Protein AF-A0A3C1RH94-F1 (afdb_monomer_lite)

Secondary structure (DSSP, 8-state):
-HHHHHHHHHHHHHHHHHHHHHHHHHHTSB-BSS-EEEEE-TT--HHHHHHHHTTTBS-HHHHHHHHHHTTTTT----EEEEE-TT-BHHHHHHHHHH-

Foldseek 3Di:
DVVVVVVVVVVCVVVCVVVVVVVCCLFQNWFFPDKDKQFDDVPDAPVSSLVSCVVTGNDSPSLSVLLVVVPVRPAFDGDIDIRDTRGHSNRVNVRRRPD

Structure (mmCIF, N/CA/C/O backbone):
data_AF-A0A3C1RH94-F1
#
_entry.id   AF-A0A3C1RH94-F1
#
loop_
_atom_site.group_PDB
_atom_site.id
_atom_site.type_symbol
_atom_site.label_atom_id
_atom_site.label_alt_id
_atom_site.label_comp_id
_atom_site.label_asym_id
_atom_site.label_entity_id
_atom_site.label_seq_id
_atom_site.pdbx_PDB_ins_code
_atom_site.Cartn_x
_atom_site.Cartn_y
_atom_site.Cartn_z
_atom_site.occupancy
_atom_site.B_iso_or_equiv
_atom_site.auth_seq_id
_atom_site.auth_comp_id
_atom_site.auth_asym_id
_atom_site.auth_atom_id
_atom_site.pdbx_PDB_model_num
ATOM 1 N N . MET A 1 1 ? -23.826 1.829 37.903 1.00 65.00 1 MET A N 1
ATOM 2 C CA . MET A 1 1 ? -23.222 0.686 37.173 1.00 65.00 1 MET A CA 1
ATOM 3 C C . MET A 1 1 ? -23.601 0.655 35.690 1.00 65.00 1 MET A C 1
ATOM 5 O O . MET A 1 1 ? -22.707 0.793 34.870 1.00 65.00 1 MET A O 1
ATOM 9 N N . LYS A 1 2 ? -24.891 0.596 35.314 1.00 79.56 2 LYS A N 1
ATOM 10 C CA . LYS A 1 2 ? -25.323 0.566 33.893 1.00 79.56 2 LYS A CA 1
ATOM 11 C C . LYS A 1 2 ? -24.806 1.744 33.036 1.00 79.56 2 LYS A C 1
ATOM 13 O O . LYS A 1 2 ? -24.374 1.533 31.912 1.00 79.56 2 LYS A O 1
ATOM 18 N N . LYS A 1 3 ? -24.770 2.966 33.591 1.00 86.25 3 LYS A N 1
ATOM 19 C CA . LYS A 1 3 ? -24.243 4.166 32.904 1.00 86.25 3 LYS A CA 1
ATOM 20 C C . LYS A 1 3 ? -22.734 4.092 32.615 1.00 86.25 3 LYS A C 1
ATOM 22 O O . LYS A 1 3 ? -22.310 4.501 31.546 1.00 86.25 3 LYS A O 1
ATOM 27 N N . ALA A 1 4 ? -21.939 3.533 33.531 1.00 91.50 4 ALA A N 1
ATOM 28 C CA . ALA A 1 4 ? -20.493 3.385 33.343 1.00 91.50 4 ALA A CA 1
ATOM 29 C C . ALA A 1 4 ? -20.165 2.357 32.248 1.00 91.50 4 ALA A C 1
ATOM 31 O O . ALA A 1 4 ? -19.306 2.603 31.411 1.00 91.50 4 ALA A O 1
ATOM 32 N N . ILE A 1 5 ? -20.914 1.249 32.203 1.00 95.12 5 ILE A N 1
ATOM 33 C CA . ILE A 1 5 ? -20.789 0.234 31.147 1.00 95.12 5 ILE A CA 1
ATOM 34 C C . ILE A 1 5 ? -21.104 0.841 29.773 1.00 95.12 5 ILE A C 1
ATOM 36 O O . ILE A 1 5 ? -20.343 0.645 28.832 1.00 95.12 5 ILE A O 1
ATOM 40 N N . LEU A 1 6 ? -22.177 1.634 29.666 1.00 95.69 6 LEU A N 1
ATOM 41 C CA . LEU A 1 6 ? -22.532 2.326 28.421 1.00 95.69 6 LEU A CA 1
ATOM 42 C C . LEU A 1 6 ? -21.433 3.287 27.944 1.00 95.69 6 LEU A C 1
ATOM 44 O O . LEU A 1 6 ? -21.144 3.332 26.752 1.00 95.69 6 LEU A O 1
ATOM 48 N N . ILE A 1 7 ? -20.791 4.016 28.862 1.00 95.69 7 ILE A N 1
ATOM 49 C CA . ILE A 1 7 ? -19.681 4.922 28.528 1.00 95.69 7 ILE A CA 1
ATOM 50 C C . ILE A 1 7 ? -18.472 4.136 28.005 1.00 95.69 7 ILE A C 1
ATOM 52 O O . ILE A 1 7 ? -17.889 4.519 26.995 1.00 95.69 7 ILE A O 1
ATOM 56 N N . ILE A 1 8 ? -18.116 3.020 28.647 1.00 96.25 8 ILE A N 1
ATOM 57 C CA . ILE A 1 8 ? -16.998 2.171 28.205 1.00 96.25 8 ILE A CA 1
ATOM 58 C C . ILE A 1 8 ? -17.275 1.597 26.813 1.00 96.25 8 ILE A C 1
ATOM 60 O O . ILE A 1 8 ? -16.409 1.653 25.944 1.00 96.25 8 ILE A O 1
ATOM 64 N N . ILE A 1 9 ? -18.492 1.100 26.577 1.00 96.69 9 ILE A N 1
ATOM 65 C CA . ILE A 1 9 ? -18.907 0.591 25.266 1.00 96.69 9 ILE A CA 1
ATOM 66 C C . ILE A 1 9 ? -18.768 1.686 24.204 1.00 96.69 9 ILE A C 1
ATOM 68 O O . ILE A 1 9 ? -18.169 1.452 23.156 1.00 96.69 9 ILE A O 1
ATOM 72 N N . LEU A 1 10 ? -19.259 2.894 24.489 1.00 96.94 10 LEU A N 1
ATOM 73 C CA . LEU A 1 10 ? -19.155 4.021 23.566 1.00 96.94 10 LEU A CA 1
ATOM 74 C C . LEU A 1 10 ? -17.692 4.365 23.246 1.00 96.94 10 LEU A C 1
ATOM 76 O O . LEU A 1 10 ? -17.357 4.560 22.080 1.00 96.94 10 LEU A O 1
ATOM 80 N N . LEU A 1 11 ? -16.810 4.383 24.249 1.00 97.25 11 LEU A N 1
ATOM 81 C CA . LEU A 1 11 ? -15.380 4.641 24.051 1.00 97.25 11 LEU A CA 1
ATOM 82 C C . LEU A 1 11 ? -14.716 3.582 23.162 1.00 97.25 11 LEU A C 1
ATOM 84 O O . LEU A 1 11 ? -13.952 3.935 22.263 1.00 97.25 11 LEU A O 1
ATOM 88 N N . VAL A 1 12 ? -15.035 2.300 23.363 1.00 97.56 12 VAL A N 1
ATOM 89 C CA . VAL A 1 12 ? -14.532 1.208 22.515 1.00 97.56 12 VAL A CA 1
ATOM 90 C C . VAL A 1 12 ? -15.028 1.358 21.078 1.00 97.56 12 VAL A C 1
ATOM 92 O O . VAL A 1 12 ? -14.233 1.207 20.152 1.00 97.56 12 VAL A O 1
ATOM 95 N N . PHE A 1 13 ? -16.299 1.713 20.865 1.00 97.69 13 PHE A N 1
ATOM 96 C CA . PHE A 1 13 ? -16.828 1.961 19.520 1.00 97.69 13 PHE A CA 1
ATOM 97 C C . PHE A 1 13 ? -16.152 3.148 18.833 1.00 97.69 13 PHE A C 1
ATOM 99 O O . PHE A 1 13 ? -15.807 3.051 17.656 1.00 97.69 13 PHE A O 1
ATOM 106 N N . VAL A 1 14 ? -15.917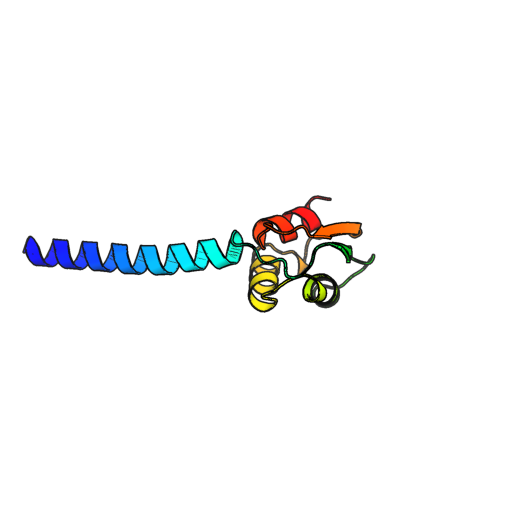 4.248 19.552 1.00 97.62 14 VAL A N 1
ATOM 107 C CA . VAL A 1 14 ? -15.221 5.423 19.004 1.00 97.62 14 VAL A CA 1
ATOM 108 C C . VAL A 1 14 ? -13.780 5.074 18.633 1.00 97.62 14 VAL A C 1
ATOM 110 O O . VAL A 1 14 ? -13.340 5.382 17.524 1.00 97.62 14 VAL A O 1
ATOM 113 N N . ALA A 1 15 ? -13.056 4.380 19.515 1.00 97.56 15 ALA A N 1
ATOM 114 C CA . ALA A 1 15 ? -11.697 3.927 19.236 1.00 97.56 15 ALA A CA 1
ATOM 115 C C . ALA A 1 15 ? -11.666 2.960 18.039 1.00 97.56 15 ALA A C 1
ATOM 117 O O . ALA A 1 15 ? -10.902 3.164 17.094 1.00 97.56 15 ALA A O 1
ATOM 118 N N . GLY A 1 16 ? -12.537 1.948 18.036 1.00 98.00 16 GLY A N 1
ATOM 119 C CA . GLY A 1 16 ? -12.658 0.972 16.955 1.00 98.00 16 GLY A CA 1
ATOM 120 C C . GLY A 1 16 ? -13.000 1.620 15.614 1.00 98.00 16 GLY A C 1
ATOM 121 O O . GLY A 1 16 ? -12.363 1.315 14.609 1.00 98.00 16 GLY A O 1
ATOM 122 N N . GLY A 1 17 ? -13.931 2.576 15.598 1.00 97.94 17 GLY A N 1
ATOM 123 C CA . GLY A 1 17 ? -14.282 3.344 14.405 1.00 97.94 17 GLY A CA 1
ATOM 124 C C . GLY A 1 17 ? -13.110 4.173 13.877 1.00 97.94 17 GLY A C 1
ATOM 125 O O . GLY A 1 17 ? -12.831 4.155 12.679 1.00 97.94 17 GLY A O 1
ATOM 126 N N . PHE A 1 18 ? -12.365 4.840 14.763 1.00 97.62 18 PHE A N 1
ATOM 127 C CA . PHE A 1 18 ? -11.188 5.623 14.384 1.00 97.62 18 PHE A CA 1
ATOM 128 C C . PHE A 1 18 ? -10.082 4.759 13.758 1.00 97.62 18 PHE A C 1
ATOM 130 O O . PHE A 1 18 ? -9.576 5.076 12.676 1.00 97.62 18 PHE A O 1
ATOM 137 N N . PHE A 1 19 ? -9.716 3.649 14.408 1.00 97.25 19 PHE A N 1
ATOM 138 C CA . PHE A 1 19 ? -8.689 2.741 13.890 1.00 97.25 19 PHE A CA 1
ATOM 139 C C . PHE A 1 19 ? -9.157 1.998 12.636 1.00 97.25 19 PHE A C 1
ATOM 141 O O . PHE A 1 19 ? -8.396 1.901 11.672 1.00 97.25 19 PHE A O 1
ATOM 148 N N . GLY A 1 20 ? -10.413 1.548 12.606 1.00 97.62 20 GLY A N 1
ATOM 149 C CA . GLY A 1 20 ? -11.025 0.901 11.447 1.00 97.62 20 GLY A CA 1
ATOM 150 C C . GLY A 1 20 ? -11.045 1.813 10.222 1.00 97.62 20 GLY A C 1
ATOM 151 O O . GLY A 1 20 ? -10.649 1.394 9.136 1.00 97.62 20 GLY A O 1
ATOM 152 N N . PHE A 1 21 ? -11.394 3.090 10.395 1.00 96.88 21 PHE A N 1
ATOM 153 C CA . PHE A 1 21 ? -11.344 4.072 9.313 1.00 96.88 21 PHE A CA 1
ATOM 154 C C . PHE A 1 21 ? -9.916 4.295 8.798 1.00 96.88 21 PHE A C 1
ATOM 156 O O . PHE A 1 21 ? -9.688 4.302 7.586 1.00 96.88 21 PHE A O 1
ATOM 163 N N . LYS A 1 22 ? -8.927 4.431 9.695 1.00 95.75 22 LYS A N 1
ATOM 164 C CA . LYS A 1 22 ? -7.517 4.546 9.284 1.00 95.75 22 LYS A CA 1
ATOM 165 C C . LYS A 1 22 ? -7.037 3.313 8.522 1.00 95.75 22 LYS A C 1
ATOM 167 O O . LYS A 1 22 ? -6.375 3.470 7.497 1.00 95.75 22 LYS A O 1
ATOM 172 N N . PHE A 1 23 ? -7.375 2.116 9.000 1.00 97.06 23 PHE A N 1
ATOM 173 C CA . PHE A 1 23 ? -7.050 0.859 8.332 1.00 97.06 23 PHE A CA 1
ATOM 174 C C . PHE A 1 23 ? -7.675 0.809 6.936 1.00 97.06 23 PHE A C 1
ATOM 176 O O . PHE A 1 23 ? -6.964 0.633 5.949 1.00 97.06 23 PHE A O 1
ATOM 183 N N . TYR A 1 24 ? -8.980 1.070 6.831 1.00 97.19 24 TYR A N 1
ATOM 184 C CA . TYR A 1 24 ? -9.680 1.080 5.551 1.00 97.19 24 TYR A CA 1
ATOM 185 C C . TYR A 1 24 ? -9.032 2.054 4.562 1.00 97.19 24 TYR A C 1
ATOM 187 O O . TYR A 1 24 ? -8.711 1.682 3.434 1.00 97.19 24 TYR A O 1
ATOM 195 N N . ARG A 1 25 ? -8.747 3.284 5.003 1.00 96.06 25 ARG A N 1
ATOM 196 C CA . ARG A 1 25 ? -8.118 4.302 4.157 1.00 96.06 25 ARG A CA 1
ATOM 197 C C . ARG A 1 25 ? -6.700 3.915 3.722 1.00 96.06 25 ARG A C 1
ATOM 199 O O . ARG A 1 25 ? -6.345 4.180 2.582 1.00 96.06 25 ARG A O 1
ATOM 206 N N . LYS A 1 26 ? -5.906 3.280 4.595 1.00 97.31 26 LYS A N 1
ATOM 207 C CA . LYS A 1 26 ? -4.542 2.813 4.281 1.00 97.31 26 LYS A CA 1
ATOM 208 C C . LYS A 1 26 ? -4.543 1.691 3.238 1.00 97.31 26 LYS A C 1
ATOM 210 O O . LYS A 1 26 ? -3.697 1.703 2.349 1.00 97.31 26 LYS A O 1
ATOM 215 N N . TYR A 1 27 ? -5.449 0.721 3.347 1.00 98.12 27 TYR A N 1
ATOM 216 C CA . TYR A 1 27 ? -5.432 -0.476 2.496 1.00 98.12 27 TYR A CA 1
ATOM 217 C C . TYR A 1 27 ? -6.274 -0.338 1.229 1.00 98.12 27 TYR A C 1
ATOM 219 O O . TYR A 1 27 ? -5.834 -0.752 0.157 1.00 98.12 27 TYR A O 1
ATOM 227 N N . TYR A 1 28 ? -7.474 0.221 1.351 1.00 97.62 28 TYR A N 1
ATOM 228 C CA . TYR A 1 28 ? -8.504 0.179 0.312 1.00 97.62 28 TYR A CA 1
ATOM 229 C C . TYR A 1 28 ? -8.861 1.558 -0.246 1.00 97.62 28 TYR A C 1
ATOM 231 O O . TYR A 1 28 ? -9.440 1.638 -1.325 1.00 97.62 28 TYR A O 1
ATOM 239 N N . GLY A 1 29 ? -8.500 2.640 0.449 1.00 96.88 29 GLY A N 1
ATOM 240 C CA . GLY A 1 29 ? -8.643 3.995 -0.081 1.00 96.88 29 GLY A CA 1
ATOM 241 C C . GLY A 1 29 ? -7.793 4.203 -1.335 1.00 96.88 29 GLY A C 1
ATOM 242 O O . GLY A 1 29 ? -6.696 3.651 -1.426 1.00 96.88 29 GLY A O 1
ATOM 243 N N . ASN A 1 30 ? -8.287 5.010 -2.283 1.00 97.44 30 ASN A N 1
ATOM 244 C CA . ASN A 1 30 ? -7.532 5.366 -3.485 1.00 97.44 30 ASN A CA 1
ATOM 245 C C . ASN A 1 30 ? -6.159 5.920 -3.097 1.00 97.44 30 ASN A C 1
ATOM 247 O O . ASN A 1 30 ? -6.078 6.890 -2.344 1.00 97.44 30 ASN A O 1
ATOM 251 N N . ASN A 1 31 ? -5.108 5.322 -3.650 1.00 97.56 31 ASN A N 1
ATOM 252 C CA . ASN A 1 31 ? -3.743 5.789 -3.460 1.00 97.56 31 ASN A CA 1
ATOM 253 C C . ASN A 1 31 ? -3.043 6.091 -4.787 1.00 97.56 31 ASN A C 1
ATOM 255 O O . ASN A 1 31 ? -1.820 6.123 -4.823 1.00 97.56 31 ASN A O 1
ATOM 259 N N . ILE A 1 32 ? -3.786 6.277 -5.882 1.00 97.94 32 ILE A N 1
ATOM 260 C CA . ILE A 1 32 ? -3.225 6.605 -7.196 1.00 97.94 32 ILE A CA 1
ATOM 261 C C . ILE A 1 32 ? -3.264 8.113 -7.450 1.00 97.94 32 ILE A C 1
ATOM 263 O O . ILE A 1 32 ? -4.339 8.703 -7.572 1.00 97.94 32 ILE A O 1
ATOM 267 N N . LYS A 1 33 ? -2.065 8.678 -7.624 1.00 96.75 33 LYS A N 1
ATOM 268 C CA . LYS A 1 33 ? -1.792 10.063 -8.021 1.00 96.75 33 LYS A CA 1
ATOM 269 C C . LYS A 1 33 ? -2.034 10.296 -9.506 1.00 96.75 33 LYS A C 1
ATOM 271 O O . LYS A 1 33 ? -2.615 11.301 -9.914 1.00 96.75 33 LYS A O 1
ATOM 276 N N . LYS A 1 34 ? -1.529 9.382 -10.335 1.00 95.44 34 LYS A N 1
ATOM 277 C CA . LYS A 1 34 ? -1.642 9.446 -11.793 1.00 95.44 34 LYS A CA 1
ATOM 278 C C . LYS A 1 34 ? -1.795 8.049 -12.368 1.00 95.44 34 LYS A C 1
ATOM 280 O O . LYS A 1 34 ? -1.106 7.127 -11.933 1.00 95.44 34 LYS A O 1
ATOM 285 N N . ASP A 1 35 ? -2.648 7.941 -13.374 1.00 96.62 35 ASP A N 1
ATOM 286 C CA . ASP A 1 35 ? -2.827 6.694 -14.102 1.00 96.62 35 ASP A CA 1
ATOM 287 C C . ASP A 1 35 ? -1.578 6.383 -14.926 1.00 96.62 35 ASP A C 1
ATOM 289 O O . ASP A 1 35 ? -0.899 7.285 -15.431 1.00 96.62 35 ASP A O 1
ATOM 293 N N . GLY A 1 36 ? -1.264 5.101 -15.065 1.00 96.94 36 GLY A N 1
ATOM 294 C CA . GLY A 1 36 ? -0.220 4.666 -15.977 1.00 96.94 36 GLY A CA 1
ATOM 295 C C . GLY A 1 36 ? 0.328 3.286 -15.677 1.00 96.94 36 GLY A C 1
ATOM 296 O O . GLY A 1 36 ? -0.156 2.555 -14.816 1.00 96.94 36 GLY A O 1
ATOM 297 N N . TYR A 1 37 ? 1.360 2.921 -16.428 1.00 97.81 37 TYR A N 1
ATOM 298 C CA . TYR A 1 37 ? 1.975 1.608 -16.327 1.00 97.81 37 TYR A CA 1
ATOM 299 C C . TYR A 1 37 ? 3.234 1.652 -15.464 1.00 97.81 37 TYR A C 1
ATOM 301 O O . TYR A 1 37 ? 4.207 2.346 -15.770 1.00 97.81 37 TYR A O 1
ATOM 309 N N . VAL A 1 38 ? 3.220 0.862 -14.397 1.00 97.44 38 VAL A N 1
ATOM 310 C CA . VAL A 1 38 ? 4.374 0.618 -13.537 1.00 97.44 38 VAL A CA 1
ATOM 311 C C . VAL A 1 38 ? 5.122 -0.589 -14.070 1.00 97.44 38 VAL A C 1
ATOM 313 O O . VAL A 1 38 ? 4.564 -1.681 -14.167 1.00 97.44 38 VAL A O 1
ATOM 316 N N . LEU A 1 39 ? 6.392 -0.389 -14.411 1.00 97.69 39 LEU A N 1
ATOM 317 C CA . LEU A 1 39 ? 7.290 -1.474 -14.777 1.00 97.69 39 LEU A CA 1
ATOM 318 C C . LEU A 1 39 ? 8.057 -1.932 -13.536 1.00 97.69 39 LEU A C 1
ATO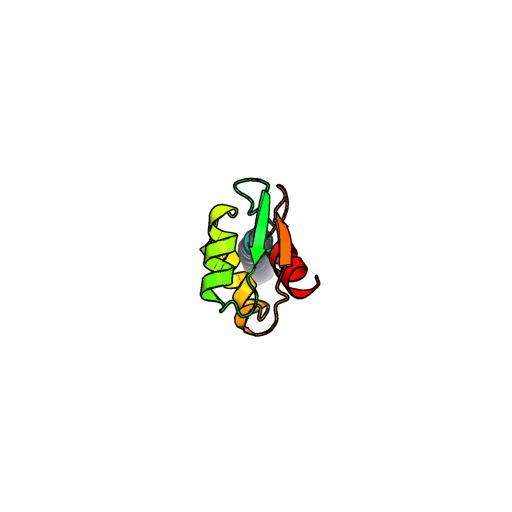M 320 O O . LEU A 1 39 ? 8.767 -1.137 -12.912 1.00 97.69 39 LEU A O 1
ATOM 324 N N . ILE A 1 40 ? 7.920 -3.212 -13.204 1.00 97.69 40 ILE A N 1
ATOM 325 C CA . ILE A 1 40 ? 8.728 -3.892 -12.196 1.00 97.69 40 ILE A CA 1
ATOM 326 C C . ILE A 1 40 ? 9.798 -4.709 -12.931 1.00 97.69 40 ILE A C 1
ATOM 328 O O . ILE A 1 40 ? 9.442 -5.680 -13.606 1.00 97.69 40 ILE A O 1
ATOM 332 N N . PRO A 1 41 ? 11.084 -4.311 -12.855 1.00 94.56 41 PRO A N 1
ATOM 333 C CA . PRO A 1 41 ? 12.165 -5.003 -13.547 1.00 94.56 41 PRO A CA 1
ATOM 334 C C . PRO A 1 41 ? 12.328 -6.461 -13.110 1.00 94.56 41 PRO A C 1
ATOM 336 O O . PRO A 1 41 ? 12.005 -6.837 -11.980 1.00 94.56 41 PRO A O 1
ATOM 339 N N . HIS A 1 42 ? 12.916 -7.272 -13.991 1.00 93.50 42 HIS A N 1
ATOM 340 C CA . HIS A 1 42 ? 13.463 -8.564 -13.586 1.00 93.50 42 HIS A CA 1
ATOM 341 C C . HIS A 1 42 ? 14.553 -8.347 -12.532 1.00 93.50 42 HIS A C 1
ATOM 343 O O . HIS A 1 42 ? 15.325 -7.397 -12.633 1.00 93.50 42 HIS A O 1
ATOM 349 N N . GLN A 1 43 ? 14.595 -9.223 -11.523 1.00 92.88 43 GLN A N 1
ATOM 350 C CA . GLN A 1 43 ? 15.560 -9.154 -10.416 1.00 92.88 43 GLN A CA 1
ATOM 351 C C . GLN A 1 43 ? 15.493 -7.848 -9.599 1.00 92.88 43 GLN A C 1
ATOM 353 O O . GLN A 1 43 ? 16.462 -7.482 -8.935 1.00 92.88 43 GLN A O 1
ATOM 358 N N . ALA A 1 44 ? 14.355 -7.144 -9.626 1.00 96.19 44 ALA A N 1
ATOM 359 C CA . ALA A 1 44 ? 14.156 -5.974 -8.785 1.00 96.19 44 ALA A CA 1
ATOM 360 C C . ALA A 1 44 ? 14.279 -6.340 -7.297 1.00 96.19 44 ALA A C 1
ATOM 362 O O . ALA A 1 44 ? 13.730 -7.337 -6.836 1.00 96.19 44 ALA A O 1
ATOM 363 N N . ASN A 1 45 ? 14.963 -5.503 -6.524 1.00 97.19 45 ASN A N 1
ATOM 364 C CA . ASN A 1 45 ? 14.864 -5.536 -5.071 1.00 97.19 45 ASN A CA 1
ATOM 365 C C . ASN A 1 45 ? 13.639 -4.738 -4.594 1.00 97.19 45 ASN A C 1
ATOM 367 O O . ASN A 1 45 ? 13.052 -3.949 -5.339 1.00 97.19 45 ASN A O 1
ATOM 371 N N . PHE A 1 46 ? 13.264 -4.914 -3.324 1.00 97.94 46 PHE A N 1
ATOM 372 C CA . PHE A 1 46 ? 12.084 -4.259 -2.755 1.00 97.94 46 PHE A CA 1
ATOM 373 C C . PHE A 1 46 ? 12.100 -2.735 -2.938 1.00 97.94 46 PHE A C 1
ATOM 375 O O . PHE A 1 46 ? 11.100 -2.150 -3.345 1.00 97.94 46 PHE A O 1
ATOM 382 N N . LYS A 1 47 ? 13.254 -2.090 -2.737 1.00 97.81 47 LYS A N 1
ATOM 383 C CA . LYS A 1 47 ? 13.397 -0.643 -2.927 1.00 97.81 47 LYS A CA 1
ATOM 384 C C . LYS A 1 47 ? 13.119 -0.224 -4.374 1.00 97.81 47 LYS A C 1
ATOM 386 O O . LYS A 1 47 ? 12.431 0.764 -4.589 1.00 97.81 47 LYS A O 1
ATOM 391 N N . GLN A 1 48 ? 13.587 -0.983 -5.364 1.00 98.00 48 GLN A N 1
ATOM 392 C CA . GLN A 1 48 ? 13.302 -0.706 -6.776 1.00 98.00 48 GLN A CA 1
ATOM 393 C C . GLN A 1 48 ? 11.805 -0.831 -7.099 1.00 98.00 48 GLN A C 1
ATOM 395 O O . GLN A 1 48 ? 11.286 -0.037 -7.880 1.00 98.00 48 GLN A O 1
ATOM 400 N N . ILE A 1 49 ? 11.095 -1.777 -6.472 1.00 97.94 49 ILE A N 1
ATOM 401 C CA . ILE A 1 49 ? 9.631 -1.897 -6.596 1.00 97.94 49 ILE A CA 1
ATOM 402 C C . ILE A 1 49 ? 8.944 -0.641 -6.046 1.00 97.94 49 ILE A C 1
ATOM 404 O O . ILE A 1 49 ? 8.084 -0.063 -6.718 1.00 97.94 49 ILE A O 1
ATOM 408 N N . LEU A 1 50 ? 9.352 -0.188 -4.855 1.00 98.25 50 LEU A N 1
ATOM 409 C CA . LEU A 1 50 ? 8.830 1.036 -4.242 1.00 98.25 50 LEU A CA 1
ATOM 410 C C . LEU A 1 50 ? 9.128 2.266 -5.105 1.00 98.25 50 LEU A C 1
ATOM 412 O O . LEU A 1 50 ? 8.224 3.055 -5.363 1.00 98.25 50 LEU A O 1
ATOM 416 N N . ASP A 1 51 ? 10.355 2.401 -5.612 1.00 97.94 51 ASP A N 1
ATOM 417 C CA . ASP A 1 51 ? 10.781 3.518 -6.462 1.00 97.94 51 ASP A CA 1
ATOM 418 C C . ASP A 1 51 ? 9.981 3.568 -7.782 1.00 97.94 51 ASP A C 1
ATOM 420 O O . ASP A 1 51 ? 9.591 4.647 -8.245 1.00 97.94 51 ASP A O 1
ATOM 424 N N . SER A 1 52 ? 9.679 2.406 -8.376 1.00 97.12 52 SER A N 1
ATOM 425 C CA . SER A 1 52 ? 8.806 2.298 -9.551 1.00 97.12 52 SER A CA 1
ATOM 426 C C . SER A 1 52 ? 7.371 2.739 -9.247 1.00 97.12 52 SER A C 1
ATOM 428 O O . SER A 1 52 ? 6.796 3.519 -10.012 1.00 97.12 52 SER A O 1
ATOM 430 N N . ALA A 1 53 ? 6.797 2.289 -8.128 1.00 97.62 53 ALA A N 1
ATOM 431 C CA . ALA A 1 53 ? 5.429 2.623 -7.724 1.00 97.62 53 ALA A CA 1
ATOM 432 C C . ALA A 1 53 ? 5.278 4.081 -7.245 1.00 97.62 53 ALA A C 1
ATOM 434 O O . ALA A 1 53 ? 4.263 4.724 -7.519 1.00 97.62 53 ALA A O 1
ATOM 435 N N . ALA A 1 54 ? 6.302 4.644 -6.597 1.00 96.88 54 ALA A N 1
ATOM 436 C CA . ALA A 1 54 ? 6.317 5.977 -5.982 1.00 96.88 54 ALA A CA 1
ATOM 437 C C . ALA A 1 54 ? 6.004 7.128 -6.950 1.00 96.88 54 ALA A C 1
ATOM 439 O O . ALA A 1 54 ? 5.623 8.218 -6.523 1.00 96.88 54 ALA A O 1
ATOM 440 N N . LYS A 1 55 ? 6.177 6.907 -8.257 1.00 96.12 55 LYS A N 1
ATOM 441 C CA . LYS A 1 55 ? 5.849 7.883 -9.307 1.00 96.12 55 LYS A CA 1
ATOM 442 C C . LYS A 1 55 ? 4.343 7.987 -9.570 1.00 96.12 55 LYS A C 1
ATOM 444 O O . LYS A 1 55 ? 3.923 8.958 -10.200 1.00 96.12 55 LYS A O 1
ATOM 449 N N . TYR A 1 56 ? 3.569 6.995 -9.133 1.00 98.00 56 TYR A N 1
ATOM 450 C CA . TYR A 1 56 ? 2.154 6.809 -9.457 1.00 98.00 56 TYR A CA 1
ATOM 451 C C . TYR A 1 56 ? 1.245 6.838 -8.236 1.00 98.00 56 TYR A C 1
ATOM 453 O O . TYR A 1 56 ? 0.052 7.077 -8.397 1.00 98.00 56 TYR A O 1
ATOM 461 N N . VAL A 1 57 ? 1.789 6.628 -7.035 1.00 97.94 57 VAL A N 1
ATOM 462 C CA . VAL A 1 57 ? 1.014 6.656 -5.792 1.00 97.94 57 VAL A CA 1
ATOM 463 C C . VAL A 1 57 ? 1.047 8.022 -5.104 1.00 97.94 57 VAL A C 1
ATOM 465 O O . VAL A 1 57 ? 2.040 8.745 -5.204 1.00 97.94 57 VAL A O 1
ATOM 468 N N . ASP A 1 58 ? -0.031 8.374 -4.404 1.00 97.62 58 ASP A N 1
ATOM 469 C CA . ASP A 1 58 ? -0.132 9.628 -3.640 1.00 97.62 58 ASP A CA 1
ATOM 470 C C . ASP A 1 58 ? 0.594 9.540 -2.291 1.00 97.62 58 ASP A C 1
ATOM 472 O O . ASP A 1 58 ? 1.349 10.440 -1.927 1.00 97.62 58 ASP A O 1
ATOM 476 N N . ASN A 1 59 ? 0.401 8.441 -1.562 1.00 97.56 59 ASN A N 1
ATOM 477 C CA . ASN A 1 59 ? 0.992 8.181 -0.254 1.00 97.56 59 ASN A CA 1
ATOM 478 C C . ASN A 1 59 ? 1.953 6.989 -0.343 1.00 97.56 59 ASN A C 1
ATOM 480 O O . ASN A 1 59 ? 1.539 5.824 -0.379 1.00 97.56 59 ASN A O 1
ATOM 484 N N . LYS A 1 60 ? 3.250 7.289 -0.407 1.00 97.56 60 LYS A N 1
ATOM 485 C CA . LYS A 1 60 ? 4.306 6.287 -0.599 1.00 97.56 60 LYS A CA 1
ATOM 486 C C . LYS A 1 60 ? 4.474 5.420 0.640 1.00 97.56 60 LYS A C 1
ATOM 488 O O . LYS A 1 60 ? 4.614 4.211 0.516 1.00 97.56 60 LYS A O 1
ATOM 493 N N . GLU A 1 61 ? 4.377 6.024 1.816 1.00 97.75 61 GLU A N 1
ATOM 494 C CA . GLU A 1 61 ? 4.552 5.371 3.110 1.00 97.75 61 GLU A CA 1
ATOM 495 C C . GLU A 1 61 ? 3.439 4.342 3.356 1.00 97.75 61 GLU A C 1
ATOM 497 O O . GLU A 1 61 ? 3.686 3.237 3.835 1.00 97.75 61 GLU A O 1
ATOM 502 N N . ALA A 1 62 ? 2.200 4.667 2.976 1.00 98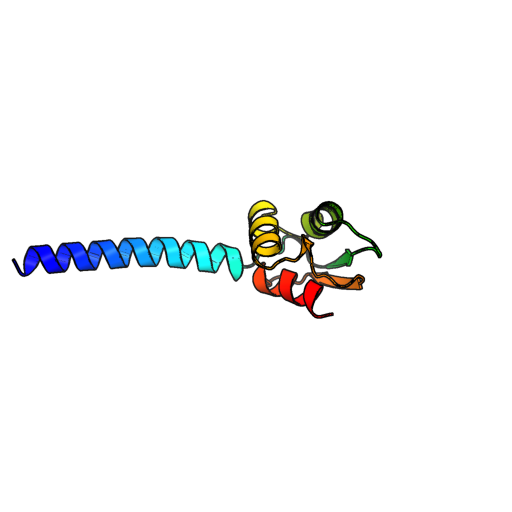.06 62 ALA A N 1
ATOM 503 C CA . ALA A 1 62 ? 1.073 3.744 3.044 1.00 98.06 62 ALA A CA 1
ATOM 504 C C . ALA A 1 62 ? 1.237 2.575 2.065 1.00 98.06 62 ALA A C 1
ATOM 506 O O . ALA A 1 62 ? 0.943 1.438 2.437 1.00 98.06 62 ALA A O 1
ATOM 507 N N . PHE A 1 63 ? 1.717 2.839 0.843 1.00 98.50 63 PHE A N 1
ATOM 508 C CA . PHE A 1 63 ? 2.021 1.778 -0.117 1.00 98.50 63 PHE A CA 1
ATOM 509 C C . PHE A 1 63 ? 3.135 0.867 0.400 1.00 98.50 63 PHE A C 1
ATOM 511 O O . PHE A 1 63 ? 2.947 -0.343 0.421 1.00 98.50 63 PHE A O 1
ATOM 518 N N . GLU A 1 64 ? 4.247 1.431 0.874 1.00 98.62 64 GLU A N 1
ATOM 519 C CA . GLU A 1 64 ? 5.376 0.685 1.435 1.00 98.62 64 GLU A CA 1
ATOM 520 C C . GLU A 1 64 ? 4.950 -0.186 2.616 1.00 98.62 64 GLU A C 1
ATOM 522 O O . GLU A 1 64 ? 5.251 -1.379 2.639 1.00 98.62 64 GLU A O 1
ATOM 527 N N . ALA A 1 65 ? 4.197 0.379 3.561 1.00 98.44 65 ALA A N 1
ATOM 528 C CA . ALA A 1 65 ? 3.727 -0.360 4.722 1.00 98.44 65 ALA A CA 1
A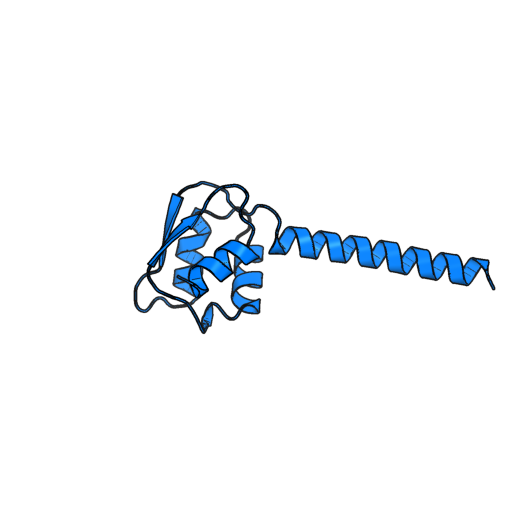TOM 529 C C . ALA A 1 65 ? 2.852 -1.555 4.314 1.00 98.44 65 ALA A C 1
ATOM 531 O O . ALA A 1 65 ? 3.091 -2.670 4.769 1.00 98.44 65 ALA A O 1
ATOM 532 N N . VAL A 1 66 ? 1.883 -1.3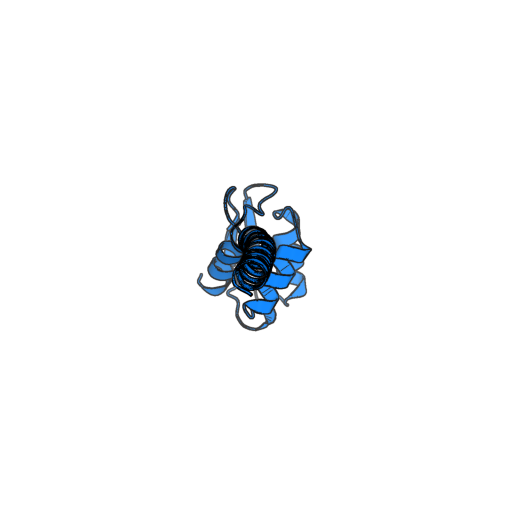53 3.413 1.00 98.56 66 VAL A N 1
ATOM 533 C CA . VAL A 1 66 ? 1.023 -2.445 2.924 1.00 98.56 66 VAL A CA 1
ATOM 534 C C . VAL A 1 66 ? 1.814 -3.446 2.077 1.00 98.56 66 VAL A C 1
ATOM 536 O O . VAL A 1 66 ? 1.559 -4.646 2.153 1.00 98.56 66 VAL A O 1
ATOM 539 N N . ALA A 1 67 ? 2.782 -2.986 1.283 1.00 98.50 67 ALA A N 1
ATOM 540 C CA . ALA A 1 67 ? 3.649 -3.840 0.480 1.00 98.50 67 ALA A CA 1
ATOM 541 C C . ALA A 1 67 ? 4.503 -4.755 1.365 1.00 98.50 67 ALA A C 1
ATOM 543 O O . ALA A 1 67 ? 4.579 -5.955 1.106 1.00 98.50 67 ALA A O 1
ATOM 544 N N . LYS A 1 68 ? 5.080 -4.211 2.440 1.00 98.31 68 LYS A N 1
ATOM 545 C CA . LYS A 1 68 ? 5.864 -4.969 3.417 1.00 98.31 68 LYS A CA 1
ATOM 546 C C . LYS A 1 68 ? 5.000 -5.943 4.218 1.00 98.31 68 LYS A C 1
ATOM 548 O O . LYS A 1 68 ? 5.355 -7.108 4.338 1.00 98.31 68 LYS A O 1
ATOM 553 N N . GLU A 1 69 ? 3.844 -5.498 4.711 1.00 97.94 69 GLU A N 1
ATOM 554 C CA . GLU A 1 69 ? 2.876 -6.337 5.441 1.00 97.94 69 GLU A CA 1
ATOM 555 C C . GLU A 1 69 ? 2.338 -7.497 4.591 1.00 97.94 69 GLU A C 1
ATOM 557 O O . GLU A 1 69 ? 1.933 -8.524 5.127 1.00 97.94 69 GLU A O 1
ATOM 562 N N . LYS A 1 70 ? 2.337 -7.344 3.263 1.00 97.75 70 LYS A N 1
ATOM 563 C CA . LYS A 1 70 ? 1.935 -8.381 2.309 1.00 97.75 70 LYS A CA 1
ATOM 564 C C . LYS A 1 70 ? 3.117 -9.106 1.664 1.00 97.75 70 LYS A C 1
ATOM 566 O O . LYS A 1 70 ? 2.919 -9.748 0.632 1.00 97.75 70 LYS A O 1
ATOM 571 N N . ASP A 1 71 ? 4.312 -9.042 2.247 1.00 97.88 71 ASP A N 1
ATOM 572 C CA . ASP A 1 71 ? 5.512 -9.762 1.798 1.00 97.88 71 ASP A CA 1
ATOM 573 C C . ASP A 1 71 ? 5.900 -9.506 0.327 1.00 97.88 71 ASP A C 1
ATOM 575 O O . ASP A 1 71 ? 6.376 -10.407 -0.371 1.00 97.88 71 ASP A O 1
ATOM 579 N N . LEU A 1 72 ? 5.678 -8.291 -0.185 1.00 97.56 72 LEU A N 1
ATOM 580 C CA . LEU A 1 72 ? 6.082 -7.930 -1.551 1.00 97.56 72 LEU A CA 1
ATOM 581 C C . LEU A 1 72 ? 7.614 -7.898 -1.711 1.00 97.56 72 LEU A C 1
ATOM 583 O O . LEU A 1 72 ? 8.128 -8.024 -2.817 1.00 97.56 72 LEU A O 1
ATOM 587 N N . ASP A 1 73 ? 8.352 -7.763 -0.609 1.00 96.69 73 ASP A N 1
ATOM 588 C CA . ASP A 1 73 ? 9.812 -7.873 -0.555 1.00 96.69 73 ASP A CA 1
ATOM 589 C C . ASP A 1 73 ? 10.327 -9.304 -0.759 1.00 96.69 73 ASP A C 1
ATOM 591 O O . ASP A 1 73 ? 11.496 -9.485 -1.093 1.00 96.69 73 ASP A O 1
ATOM 595 N N . LYS A 1 74 ? 9.465 -10.308 -0.568 1.00 96.44 74 LYS A N 1
ATOM 596 C CA . LYS A 1 74 ? 9.798 -11.730 -0.739 1.00 96.44 74 LYS A CA 1
ATOM 597 C C . LYS A 1 74 ? 9.196 -12.310 -2.011 1.00 96.44 74 LYS A C 1
ATOM 599 O O . LYS A 1 74 ? 9.838 -13.105 -2.689 1.00 96.44 74 LYS A O 1
ATOM 604 N N . TYR A 1 75 ? 7.960 -11.925 -2.321 1.00 95.69 75 TYR A N 1
ATOM 605 C CA . TYR A 1 75 ? 7.190 -12.489 -3.421 1.00 95.69 75 TYR A CA 1
ATOM 606 C C . TYR A 1 75 ? 6.636 -11.372 -4.288 1.00 95.69 75 TYR A C 1
ATOM 608 O O . TYR A 1 75 ? 5.729 -10.650 -3.879 1.00 95.69 75 TYR A O 1
ATOM 616 N N . PHE A 1 76 ? 7.139 -11.276 -5.509 1.00 97.38 76 PHE A N 1
ATOM 617 C CA . PHE A 1 76 ? 6.613 -10.399 -6.543 1.00 97.38 76 PHE A CA 1
ATOM 618 C C . PHE A 1 76 ? 6.862 -11.039 -7.903 1.00 97.38 76 PHE A C 1
ATOM 620 O O . PHE A 1 76 ? 7.733 -11.901 -8.046 1.00 97.38 76 PHE A O 1
ATOM 627 N N . LYS A 1 77 ? 6.119 -10.590 -8.909 1.00 97.50 77 LYS A N 1
ATOM 628 C CA . LYS A 1 77 ? 6.352 -11.001 -10.284 1.00 97.50 77 LYS A CA 1
ATOM 629 C C . LYS A 1 77 ? 6.810 -9.798 -11.117 1.00 97.50 77 LYS A C 1
ATOM 631 O O . LYS A 1 77 ? 6.168 -8.743 -11.078 1.00 97.50 77 LYS A O 1
ATOM 636 N N . PRO A 1 78 ? 7.950 -9.890 -11.823 1.00 97.19 78 PRO A N 1
ATOM 637 C CA . PRO A 1 78 ? 8.363 -8.868 -12.777 1.00 97.19 78 PRO A CA 1
ATOM 638 C C . PRO A 1 78 ? 7.309 -8.695 -13.867 1.00 97.19 78 PRO A C 1
ATOM 640 O O . PRO A 1 78 ? 6.746 -9.675 -14.347 1.00 97.19 78 PRO A O 1
ATOM 643 N N . GLY A 1 79 ? 7.048 -7.460 -14.280 1.00 97.44 79 GLY A N 1
ATOM 644 C CA . GLY A 1 79 ? 5.993 -7.213 -15.251 1.00 97.44 79 GLY A CA 1
ATOM 645 C C . GLY A 1 79 ? 5.576 -5.758 -15.351 1.00 97.44 79 GLY A C 1
ATOM 646 O O . GLY A 1 79 ? 6.138 -4.868 -14.706 1.00 97.44 79 GLY A O 1
ATOM 647 N N . ARG A 1 80 ? 4.575 -5.521 -16.201 1.00 97.56 80 ARG A N 1
ATOM 648 C CA . ARG A 1 80 ? 3.991 -4.203 -16.435 1.00 97.56 80 ARG A CA 1
ATOM 649 C C . ARG A 1 80 ? 2.568 -4.178 -15.893 1.00 97.56 80 ARG A C 1
ATOM 651 O O . ARG A 1 80 ? 1.696 -4.863 -16.414 1.00 97.56 80 ARG A O 1
ATOM 658 N N . TYR A 1 81 ? 2.338 -3.348 -14.886 1.00 97.81 81 TYR A N 1
ATOM 659 C CA . TYR A 1 81 ? 1.078 -3.286 -14.153 1.00 97.81 81 TYR A CA 1
ATOM 660 C C . TYR A 1 81 ? 0.375 -1.958 -14.380 1.00 97.81 81 TYR A C 1
ATOM 662 O O . TYR A 1 81 ? 1.012 -0.906 -14.341 1.00 97.81 81 TYR A O 1
ATOM 670 N N . HIS A 1 82 ? -0.935 -1.994 -14.609 1.00 97.38 82 HIS A N 1
ATOM 671 C CA . HIS A 1 82 ? -1.721 -0.784 -14.810 1.00 97.38 82 HIS A CA 1
ATOM 672 C C . HIS A 1 82 ? -2.177 -0.219 -13.462 1.00 97.38 82 HIS A C 1
ATOM 674 O O . HIS A 1 82 ? -3.033 -0.786 -12.788 1.00 97.38 82 HIS A O 1
ATOM 680 N N . PHE A 1 83 ? -1.583 0.899 -13.059 1.00 97.75 83 PHE A N 1
ATOM 681 C CA . PHE A 1 83 ? -1.992 1.656 -11.884 1.00 97.75 83 PHE A CA 1
ATOM 682 C C . PHE A 1 83 ? -3.093 2.617 -12.321 1.00 97.75 83 PHE A C 1
ATOM 684 O O . PHE A 1 83 ? -2.824 3.597 -13.010 1.00 97.75 83 PHE A O 1
ATOM 691 N N . GLN A 1 84 ? -4.327 2.295 -11.947 1.00 96.38 84 GLN A N 1
ATOM 692 C CA . GLN A 1 84 ? -5.531 3.028 -12.325 1.00 96.38 84 GLN A CA 1
ATOM 693 C C . GLN A 1 84 ? -6.152 3.716 -11.107 1.00 96.38 84 GLN A C 1
ATOM 695 O O . GLN A 1 84 ? -6.241 3.128 -10.026 1.00 96.38 84 GLN A O 1
ATOM 700 N N . LYS A 1 85 ? -6.627 4.949 -11.289 1.00 95.38 85 LYS A N 1
ATOM 701 C CA . LYS A 1 85 ? -7.389 5.707 -10.295 1.00 95.38 85 LYS A CA 1
ATOM 702 C C . LYS A 1 85 ? -8.498 4.874 -9.663 1.00 95.38 85 LYS A C 1
ATOM 704 O O . LYS A 1 85 ? -9.208 4.125 -10.329 1.00 95.38 85 LYS A O 1
ATOM 709 N N . GLY A 1 86 ? -8.650 5.046 -8.355 1.00 94.69 86 GLY A N 1
ATOM 710 C CA . GLY A 1 86 ? -9.591 4.292 -7.532 1.00 94.69 86 GLY A CA 1
ATOM 711 C C . GLY A 1 86 ? -8.968 3.071 -6.857 1.00 94.69 86 GLY A C 1
ATOM 712 O O . GLY A 1 86 ? -9.541 2.567 -5.894 1.00 94.69 86 GLY A O 1
ATOM 713 N N . LEU A 1 87 ? -7.788 2.611 -7.292 1.00 97.69 87 LEU A N 1
ATOM 714 C CA . LEU A 1 87 ? -7.113 1.486 -6.651 1.00 97.69 87 LEU A CA 1
ATOM 715 C C . LEU A 1 87 ? -6.433 1.896 -5.339 1.00 97.69 87 LEU A C 1
ATOM 717 O O . LEU A 1 87 ? -5.690 2.878 -5.265 1.00 97.69 87 LEU A O 1
ATOM 721 N N . GLY A 1 88 ? -6.664 1.089 -4.304 1.00 98.12 88 GLY A N 1
ATOM 722 C CA . GLY A 1 88 ? -5.948 1.165 -3.035 1.00 98.12 88 GLY A CA 1
ATOM 723 C C . GLY A 1 88 ? -4.738 0.240 -2.968 1.00 98.12 88 GLY A C 1
ATOM 724 O O . GLY A 1 88 ? -4.551 -0.655 -3.797 1.00 98.12 88 GLY A O 1
ATOM 725 N N . ASN A 1 89 ? -3.923 0.430 -1.933 1.00 98.44 89 ASN A N 1
ATOM 726 C CA . ASN A 1 89 ? -2.651 -0.272 -1.753 1.00 98.44 89 ASN A CA 1
ATOM 727 C C . ASN A 1 89 ? -2.781 -1.796 -1.756 1.00 98.44 89 ASN A C 1
ATOM 729 O O . ASN A 1 89 ? -1.956 -2.483 -2.352 1.00 98.44 89 ASN A O 1
ATOM 733 N N . ALA A 1 90 ? -3.837 -2.337 -1.145 1.00 98.44 90 ALA A N 1
ATOM 734 C CA . ALA A 1 90 ? -4.073 -3.774 -1.107 1.00 98.44 90 ALA A CA 1
ATOM 735 C C . ALA A 1 90 ? -4.212 -4.373 -2.514 1.00 98.44 90 ALA A C 1
ATOM 737 O O . ALA A 1 90 ? -3.675 -5.455 -2.753 1.00 98.44 90 ALA A O 1
ATOM 738 N N . ASN A 1 91 ? -4.890 -3.667 -3.423 1.00 98.31 91 ASN A N 1
ATOM 739 C CA . ASN A 1 91 ? -5.107 -4.111 -4.799 1.00 98.31 91 ASN A CA 1
ATOM 740 C C . ASN A 1 91 ? -3.829 -3.975 -5.625 1.00 98.31 91 ASN A C 1
ATOM 742 O O . ASN A 1 91 ? -3.465 -4.911 -6.328 1.00 98.31 91 ASN A O 1
ATOM 746 N N . LEU A 1 92 ? -3.123 -2.847 -5.492 1.00 98.12 92 LEU A N 1
ATOM 747 C CA . LEU A 1 92 ? -1.860 -2.609 -6.196 1.00 98.12 92 LEU A CA 1
ATOM 748 C C . LEU A 1 92 ? -0.817 -3.675 -5.847 1.00 98.12 92 LEU A C 1
ATOM 750 O O . LEU A 1 92 ? -0.215 -4.269 -6.737 1.00 98.12 92 LEU A O 1
ATOM 754 N N . VAL A 1 93 ? -0.652 -3.964 -4.555 1.00 98.31 93 VAL A N 1
ATOM 755 C CA . VAL A 1 93 ? 0.283 -4.991 -4.085 1.00 98.31 93 VAL A CA 1
ATOM 756 C C . VAL A 1 93 ? -0.147 -6.376 -4.564 1.00 98.31 93 VAL A C 1
ATOM 758 O O . VAL A 1 93 ? 0.666 -7.103 -5.125 1.00 98.31 93 VAL A O 1
ATOM 761 N N . ASN A 1 94 ? -1.424 -6.737 -4.402 1.00 98.25 94 ASN A N 1
ATOM 762 C CA . ASN A 1 94 ? -1.924 -8.039 -4.848 1.00 98.25 94 ASN A CA 1
ATOM 763 C C . ASN A 1 94 ? -1.736 -8.246 -6.353 1.00 98.25 94 ASN A C 1
ATOM 765 O O . ASN A 1 94 ? -1.368 -9.339 -6.764 1.00 98.25 94 ASN A O 1
ATOM 769 N N . MET A 1 95 ? -1.945 -7.206 -7.160 1.00 97.44 95 MET A N 1
ATOM 770 C CA . MET A 1 95 ? -1.742 -7.259 -8.603 1.00 97.44 95 MET A CA 1
ATOM 771 C C . MET A 1 95 ? -0.281 -7.581 -8.953 1.00 97.44 95 MET A C 1
ATOM 773 O O . MET A 1 95 ? -0.048 -8.471 -9.764 1.00 97.44 95 MET A O 1
ATOM 777 N N . ILE A 1 96 ? 0.691 -6.940 -8.291 1.00 97.88 96 ILE A N 1
ATOM 778 C CA . ILE A 1 96 ? 2.125 -7.217 -8.505 1.00 97.88 96 ILE A CA 1
ATOM 779 C C . ILE A 1 96 ? 2.511 -8.634 -8.048 1.00 97.88 96 ILE A C 1
ATOM 781 O O . ILE A 1 96 ? 3.392 -9.270 -8.623 1.00 97.88 96 ILE A O 1
ATOM 785 N N . LYS A 1 97 ? 1.869 -9.150 -6.995 1.00 97.31 97 LYS A N 1
ATOM 786 C CA . LYS A 1 97 ? 2.107 -10.524 -6.525 1.00 97.31 97 LYS A CA 1
ATOM 787 C C . LYS A 1 97 ? 1.482 -11.580 -7.439 1.00 97.31 97 LYS A C 1
ATOM 789 O O . LYS A 1 97 ? 2.022 -12.677 -7.555 1.00 97.31 97 LYS A O 1
ATOM 794 N N . ALA A 1 98 ? 0.325 -11.276 -8.022 1.00 94.75 98 ALA A N 1
ATOM 795 C CA . ALA A 1 98 ? -0.499 -12.246 -8.733 1.00 94.75 98 ALA A CA 1
ATOM 796 C C . ALA A 1 98 ? -0.172 -12.375 -10.223 1.00 94.75 98 ALA A C 1
ATOM 798 O O . ALA A 1 98 ? -0.351 -13.474 -10.748 1.00 94.75 98 ALA A O 1
ATOM 799 N N . GLY A 1 99 ? 0.280 -11.304 -10.885 1.00 84.31 99 GLY A N 1
ATOM 800 C CA . GLY A 1 99 ? 0.490 -11.282 -12.342 1.00 84.31 99 GLY A CA 1
ATOM 801 C C . GLY A 1 99 ? 1.686 -1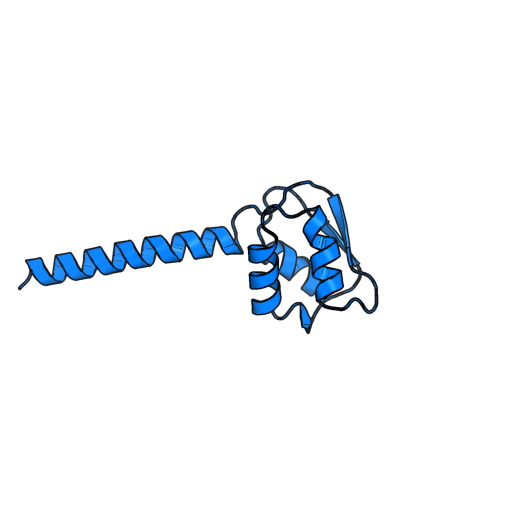2.092 -12.787 1.00 84.31 99 GLY A C 1
ATOM 802 O O . GLY A 1 99 ? 1.523 -13.268 -13.180 1.00 84.31 99 GLY A O 1
#

Sequence (99 aa):
MKKAILIIILLVFVAGGFFGFKFYRKYYGNNIKKDGYVLIPHQANFKQILDSAAKYVDNKEAFEAVAKEKDLDKYFKPGRYHFQKGLGNANLVNMIKAG

pLDDT: mean 96.43, std 4.17, range [65.0, 98.62]

Radius of gyration: 17.63 Å; chains: 1; bounding box: 41×23×54 Å